Protein AF-W0J743-F1 (afdb_monomer_lite)

Radius of gyration: 15.0 Å; chains: 1; bounding box: 30×33×48 Å

Sequence (107 aa):
MSAEQLQLFASLDFPGRSTLMLGEIADRLGCSHRHLLNKIDDGSLVIIDLATSGRSRRTARVPIEAYRTFIVKHLSGPMDARMQFLKDLPRPVLAELFEEIKALLKA

pLDDT: mean 84.7, std 13.99, range [36.69, 94.69]

Structure (mmCIF, N/CA/C/O backbone):
data_AF-W0J743-F1
#
_entry.id   AF-W0J743-F1
#
loop_
_atom_site.group_PDB
_atom_site.id
_atom_site.type_symbol
_atom_site.label_atom_id
_atom_site.label_alt_id
_atom_site.label_comp_id
_atom_site.label_asym_id
_atom_site.label_entity_id
_atom_site.label_seq_id
_atom_site.pdbx_PDB_ins_code
_atom_site.Cartn_x
_atom_site.Cartn_y
_atom_site.Cartn_z
_atom_site.occupancy
_atom_site.B_iso_or_equiv
_atom_site.auth_seq_id
_atom_site.auth_comp_id
_atom_site.auth_asym_id
_atom_site.auth_atom_id
_atom_site.pdbx_PDB_model_num
ATOM 1 N N . MET A 1 1 ? 7.656 -22.660 5.307 1.00 39.41 1 MET A N 1
ATOM 2 C CA . MET A 1 1 ? 7.066 -21.835 6.380 1.00 39.41 1 MET A CA 1
ATOM 3 C C . MET A 1 1 ? 5.663 -21.491 5.934 1.00 39.41 1 MET A C 1
ATOM 5 O O . MET A 1 1 ? 5.511 -21.034 4.809 1.00 39.41 1 MET A O 1
ATOM 9 N N . SER A 1 2 ? 4.654 -21.852 6.723 1.00 36.69 2 SER A N 1
ATOM 10 C CA . SER A 1 2 ? 3.254 -21.548 6.427 1.00 36.69 2 SER A CA 1
ATOM 11 C C . SER A 1 2 ? 3.105 -20.038 6.291 1.00 36.69 2 SER A C 1
ATOM 13 O O . SER A 1 2 ? 3.445 -19.308 7.218 1.00 36.69 2 SER A O 1
ATOM 15 N N . ALA A 1 3 ? 2.660 -19.579 5.123 1.00 46.16 3 ALA A N 1
ATOM 16 C CA . ALA A 1 3 ? 2.248 -18.203 4.925 1.00 46.16 3 ALA A CA 1
ATOM 17 C C . ALA A 1 3 ? 1.001 -17.976 5.786 1.00 46.16 3 ALA A C 1
ATOM 19 O O . ALA A 1 3 ? -0.118 -18.192 5.326 1.00 46.16 3 ALA A O 1
ATOM 20 N N . GLU A 1 4 ? 1.188 -17.605 7.053 1.00 49.03 4 GLU A N 1
ATOM 21 C CA . GLU A 1 4 ? 0.192 -16.774 7.718 1.00 49.03 4 GLU A CA 1
ATOM 22 C C . GLU A 1 4 ? -0.002 -15.585 6.786 1.00 49.03 4 GLU A C 1
ATOM 24 O O . GLU A 1 4 ? 0.898 -14.765 6.597 1.00 49.03 4 GLU A O 1
ATOM 29 N N . GLN A 1 5 ? -1.130 -15.590 6.077 1.00 54.03 5 GLN A N 1
ATOM 30 C CA . GLN A 1 5 ? -1.521 -14.484 5.228 1.00 54.03 5 GLN A CA 1
ATOM 31 C C . GLN A 1 5 ? -1.493 -13.256 6.129 1.00 54.03 5 GLN A C 1
ATOM 33 O O . GLN A 1 5 ? -2.209 -13.228 7.129 1.00 54.03 5 GLN A O 1
ATOM 38 N N . LEU A 1 6 ? -0.637 -12.282 5.815 1.00 59.66 6 LEU A N 1
ATOM 39 C CA . LEU A 1 6 ? -0.629 -10.997 6.502 1.00 59.66 6 LEU A CA 1
ATOM 40 C C . LEU A 1 6 ? -2.023 -10.393 6.314 1.00 59.66 6 LEU A C 1
ATOM 42 O O . LEU A 1 6 ? -2.321 -9.832 5.259 1.00 59.66 6 LEU A O 1
ATOM 46 N N . GLN A 1 7 ? -2.899 -10.583 7.302 1.00 67.44 7 GLN A N 1
ATOM 47 C CA . GLN A 1 7 ? -4.227 -9.993 7.306 1.00 67.44 7 GLN A CA 1
ATOM 48 C C . GLN A 1 7 ? -4.045 -8.507 7.580 1.00 67.44 7 GLN A C 1
ATOM 50 O O . GLN A 1 7 ? -3.805 -8.078 8.707 1.00 67.44 7 GLN A O 1
ATOM 55 N N . LEU A 1 8 ? -4.080 -7.733 6.503 1.00 77.94 8 LEU A N 1
ATOM 56 C CA . LEU A 1 8 ? -4.158 -6.287 6.564 1.00 77.94 8 LEU A CA 1
ATOM 57 C C . LEU A 1 8 ? -5.616 -5.854 6.720 1.00 77.94 8 LEU A C 1
ATOM 59 O O . LEU A 1 8 ? -6.544 -6.597 6.401 1.00 77.94 8 LEU A O 1
ATOM 63 N N . PHE A 1 9 ? -5.791 -4.614 7.169 1.00 84.81 9 PHE A N 1
ATOM 64 C CA . PHE A 1 9 ? -7.055 -3.896 7.059 1.00 84.81 9 PHE A CA 1
ATOM 65 C C . PHE A 1 9 ? -7.569 -3.947 5.616 1.00 84.81 9 PHE A C 1
ATOM 67 O O . PHE A 1 9 ? -6.795 -3.737 4.677 1.00 84.81 9 PHE A O 1
ATOM 74 N N . ALA A 1 10 ? -8.859 -4.216 5.429 1.00 87.44 10 ALA A N 1
ATOM 75 C CA . ALA A 1 10 ? -9.467 -4.381 4.109 1.00 87.44 10 ALA A CA 1
ATOM 76 C C . ALA A 1 10 ? -9.350 -3.101 3.263 1.00 87.44 10 ALA A C 1
ATOM 78 O O . ALA A 1 10 ? -9.150 -3.175 2.051 1.00 87.44 10 ALA A O 1
ATOM 79 N N . SER A 1 11 ? -9.388 -1.937 3.912 1.00 89.75 11 SER A N 1
ATOM 80 C CA . SER A 1 11 ? -9.119 -0.616 3.332 1.00 89.75 11 SER A CA 1
ATOM 81 C C . SER A 1 11 ? -7.727 -0.480 2.719 1.00 89.75 11 SER A C 1
ATOM 83 O O . SER A 1 11 ? -7.559 0.301 1.783 1.00 89.75 11 SER A O 1
ATOM 85 N N . LEU A 1 12 ? -6.740 -1.242 3.199 1.00 91.75 12 LEU A N 1
ATOM 86 C CA . LEU A 1 12 ? -5.354 -1.238 2.721 1.00 91.75 12 LEU A CA 1
ATOM 87 C C . LEU A 1 12 ? -4.970 -2.511 1.960 1.00 91.75 12 LEU A C 1
ATOM 89 O O . LEU A 1 12 ? -3.827 -2.614 1.516 1.00 91.75 12 LEU A O 1
ATOM 93 N N . ASP A 1 13 ? -5.879 -3.467 1.794 1.00 92.62 13 ASP A N 1
ATOM 94 C CA . ASP A 1 13 ? -5.619 -4.739 1.122 1.00 92.62 13 ASP A CA 1
ATOM 95 C C . ASP A 1 13 ? -6.437 -4.886 -0.169 1.00 92.62 13 ASP A C 1
ATOM 97 O O . ASP A 1 13 ? -7.305 -4.078 -0.502 1.00 92.62 13 ASP A O 1
ATOM 101 N N . PHE A 1 14 ? -6.160 -5.956 -0.910 1.00 92.06 14 PHE A N 1
ATOM 102 C CA . PHE A 1 14 ? -6.957 -6.370 -2.058 1.00 92.06 14 PHE A CA 1
ATOM 103 C C . PHE A 1 14 ? -7.395 -7.836 -1.899 1.00 92.06 14 PHE A C 1
ATOM 105 O O . PHE A 1 14 ? -6.780 -8.736 -2.486 1.00 92.06 14 PHE A O 1
ATOM 112 N N . PRO A 1 15 ? -8.454 -8.105 -1.111 1.00 88.25 15 PRO A N 1
ATOM 113 C CA . PRO A 1 15 ? -8.899 -9.463 -0.820 1.00 88.25 15 PRO A CA 1
ATOM 114 C C . PRO A 1 15 ? -9.198 -10.270 -2.089 1.00 88.25 15 PRO A C 1
ATOM 116 O O . PRO A 1 15 ? -9.805 -9.777 -3.039 1.00 88.25 15 PRO A O 1
ATOM 119 N N . GLY A 1 16 ? -8.756 -11.528 -2.114 1.00 88.00 16 GLY A N 1
ATOM 120 C CA . GLY A 1 16 ? -8.977 -12.441 -3.242 1.00 88.00 16 GLY A CA 1
ATOM 121 C C . GLY A 1 16 ? -8.108 -12.180 -4.479 1.00 88.00 16 GLY A C 1
ATOM 122 O O . GLY A 1 16 ? -8.243 -12.890 -5.476 1.00 88.00 16 GLY A O 1
ATOM 123 N N . ARG A 1 17 ? -7.200 -11.197 -4.447 1.00 90.56 17 ARG A N 1
ATOM 124 C CA . ARG A 1 17 ? -6.257 -10.934 -5.544 1.00 90.56 17 ARG A CA 1
ATOM 125 C C . ARG A 1 17 ? -4.956 -11.703 -5.342 1.00 90.56 17 ARG A C 1
ATOM 127 O O . ARG A 1 17 ? -4.455 -11.804 -4.232 1.00 90.56 17 ARG A O 1
ATOM 134 N N . SER A 1 18 ? -4.382 -12.204 -6.436 1.00 90.88 18 SER A N 1
ATOM 135 C CA . SER A 1 18 ? -3.043 -12.817 -6.453 1.00 90.88 18 SER A CA 1
ATOM 136 C C . SER A 1 18 ? -1.962 -11.856 -6.953 1.00 90.88 18 SER A C 1
ATOM 138 O O . SER A 1 18 ? -0.814 -11.909 -6.513 1.00 90.88 18 SER A O 1
ATOM 140 N N . THR A 1 19 ? -2.327 -10.952 -7.865 1.00 92.38 19 THR A N 1
ATOM 141 C CA . THR A 1 19 ? -1.448 -9.919 -8.419 1.00 92.38 19 THR A CA 1
ATOM 142 C C . THR A 1 19 ? -2.210 -8.615 -8.627 1.00 92.38 19 THR A C 1
ATOM 144 O O . THR A 1 19 ? -3.433 -8.617 -8.795 1.00 92.38 19 THR A O 1
ATOM 147 N N . LEU A 1 20 ? -1.468 -7.511 -8.647 1.00 93.25 20 LEU A N 1
ATOM 148 C CA . LEU A 1 20 ? -1.971 -6.151 -8.793 1.00 93.25 20 LEU A CA 1
ATOM 149 C C . LEU A 1 20 ? -1.250 -5.426 -9.931 1.00 93.25 20 LEU A C 1
ATOM 151 O O . LEU A 1 20 ? -0.073 -5.675 -10.212 1.00 93.25 20 LEU A O 1
ATOM 155 N N . MET A 1 21 ? -1.961 -4.520 -10.589 1.00 92.56 21 MET A N 1
ATOM 156 C CA . MET A 1 21 ? -1.378 -3.513 -11.468 1.00 92.56 21 MET A CA 1
ATOM 157 C C . MET A 1 21 ? -0.940 -2.293 -10.653 1.00 92.56 21 MET A C 1
ATOM 159 O O . MET A 1 21 ? -1.530 -1.973 -9.624 1.00 92.56 21 MET A O 1
ATOM 163 N N . LEU A 1 22 ? 0.055 -1.555 -11.151 1.00 91.25 22 LEU A N 1
ATOM 164 C CA . LEU A 1 22 ? 0.507 -0.325 -10.489 1.00 91.25 22 LEU A CA 1
ATOM 165 C C . LEU A 1 22 ? -0.591 0.738 -10.394 1.00 91.25 22 LEU A C 1
ATOM 167 O O . LEU A 1 22 ? -0.619 1.461 -9.409 1.00 91.25 22 LEU A O 1
ATOM 171 N N . GLY A 1 23 ? -1.505 0.798 -11.368 1.00 91.69 23 GLY A N 1
ATOM 172 C CA . GLY A 1 23 ? -2.654 1.707 -11.312 1.00 91.69 23 GLY A CA 1
ATOM 173 C C . GLY A 1 23 ? -3.586 1.408 -10.142 1.00 91.69 23 GLY A C 1
ATOM 174 O O . GLY A 1 23 ? -3.908 2.308 -9.382 1.00 91.69 23 GLY A O 1
ATOM 175 N N . GLU A 1 24 ? -3.906 0.130 -9.913 1.00 93.38 24 GLU A N 1
ATOM 176 C CA . GLU A 1 24 ? -4.751 -0.285 -8.782 1.00 93.38 24 GLU A CA 1
ATOM 177 C C . GLU A 1 24 ? -4.129 0.132 -7.439 1.00 93.38 24 GLU A C 1
ATOM 179 O O . GLU A 1 24 ? -4.824 0.602 -6.540 1.00 93.38 24 GLU A O 1
ATOM 184 N N . ILE A 1 25 ? -2.806 -0.009 -7.315 1.00 94.06 25 ILE A N 1
ATOM 185 C CA . ILE A 1 25 ? -2.062 0.385 -6.113 1.00 94.06 25 ILE A CA 1
ATOM 186 C C . ILE A 1 25 ? -2.019 1.909 -5.971 1.00 94.06 25 ILE A C 1
ATOM 188 O O . ILE A 1 25 ? -2.219 2.423 -4.874 1.00 94.06 25 ILE A O 1
ATOM 192 N N . ALA A 1 26 ? -1.757 2.633 -7.058 1.00 93.38 26 ALA A N 1
ATOM 193 C CA . ALA A 1 26 ? -1.685 4.090 -7.066 1.00 93.38 26 ALA A CA 1
ATOM 194 C C . ALA A 1 26 ? -3.013 4.721 -6.645 1.00 93.38 26 ALA A C 1
ATOM 196 O O . ALA A 1 26 ? -3.022 5.583 -5.768 1.00 93.38 26 ALA A O 1
ATOM 197 N N . ASP A 1 27 ? -4.123 4.228 -7.194 1.00 92.75 27 ASP A N 1
ATOM 198 C CA . ASP A 1 27 ? -5.465 4.692 -6.849 1.00 92.75 27 ASP A CA 1
ATOM 199 C C . ASP A 1 27 ? -5.779 4.425 -5.371 1.00 92.75 27 ASP A C 1
ATOM 201 O O . ASP A 1 27 ? -6.285 5.299 -4.665 1.00 92.75 27 ASP A O 1
ATOM 205 N N . ARG A 1 28 ? -5.413 3.237 -4.870 1.00 93.94 28 ARG A N 1
ATOM 206 C CA . ARG A 1 28 ? -5.619 2.848 -3.468 1.00 93.94 28 ARG A CA 1
ATOM 207 C C . ARG A 1 28 ? -4.785 3.678 -2.493 1.00 93.94 28 ARG A C 1
ATOM 209 O O . ARG A 1 28 ? -5.280 4.054 -1.436 1.00 93.94 28 ARG A O 1
ATOM 216 N N . LEU A 1 29 ? -3.524 3.944 -2.825 1.00 93.38 29 LEU A N 1
ATOM 217 C CA . LEU A 1 29 ? -2.591 4.666 -1.954 1.00 93.38 29 LEU A CA 1
ATOM 218 C C . LEU A 1 29 ? -2.587 6.178 -2.190 1.00 93.38 29 LEU A C 1
ATOM 220 O O . LEU A 1 29 ? -1.890 6.888 -1.474 1.00 93.38 29 LEU A O 1
ATOM 224 N N . GLY A 1 30 ? -3.339 6.680 -3.174 1.00 92.44 30 GLY A N 1
ATOM 225 C CA . GLY A 1 30 ? -3.376 8.105 -3.511 1.00 92.44 30 GLY A CA 1
ATOM 226 C C . GLY A 1 30 ? -2.053 8.646 -4.048 1.00 92.44 30 GLY A C 1
ATOM 227 O O . GLY A 1 30 ? -1.779 9.837 -3.917 1.00 92.44 30 GLY A O 1
ATOM 228 N N . CYS A 1 31 ? -1.208 7.790 -4.627 1.00 92.31 31 CYS A N 1
ATOM 229 C CA . CYS A 1 31 ? 0.131 8.163 -5.072 1.00 92.31 31 CYS A CA 1
ATOM 230 C C . CYS A 1 31 ? 0.270 8.087 -6.596 1.00 92.31 31 CYS A C 1
ATOM 232 O O . CYS A 1 31 ? -0.521 7.464 -7.296 1.00 92.31 31 CYS A O 1
ATOM 234 N N . SER A 1 32 ? 1.291 8.745 -7.148 1.00 92.25 32 SER A N 1
ATOM 235 C CA . SER A 1 32 ? 1.530 8.694 -8.594 1.00 92.25 32 SER A CA 1
ATOM 236 C C . SER A 1 32 ? 2.159 7.366 -9.021 1.00 92.25 32 SER A C 1
ATOM 238 O O . SER A 1 32 ? 2.955 6.770 -8.294 1.00 92.25 32 SER A O 1
ATOM 240 N N . HIS A 1 33 ? 1.928 6.956 -10.272 1.00 91.31 33 HIS A N 1
ATOM 241 C CA . HIS A 1 33 ? 2.651 5.820 -10.862 1.00 91.31 33 HIS A CA 1
ATOM 242 C C . HIS A 1 33 ? 4.173 6.000 -10.772 1.00 91.31 33 HIS A C 1
ATOM 244 O O . HIS A 1 33 ? 4.900 5.037 -10.549 1.00 91.31 33 HIS A O 1
ATOM 250 N N . ARG A 1 34 ? 4.666 7.240 -10.915 1.00 90.31 34 ARG A N 1
ATOM 251 C CA . ARG A 1 34 ? 6.095 7.555 -10.796 1.00 90.31 34 ARG A CA 1
ATOM 252 C C . ARG A 1 34 ? 6.630 7.253 -9.398 1.00 90.31 34 ARG A C 1
ATOM 254 O O . ARG A 1 34 ? 7.739 6.744 -9.296 1.00 90.31 34 ARG A O 1
ATOM 261 N N . HIS A 1 35 ? 5.851 7.521 -8.350 1.00 90.75 35 HIS A N 1
ATOM 262 C CA . HIS A 1 35 ? 6.222 7.158 -6.985 1.00 90.75 35 HIS A CA 1
ATOM 263 C C . HIS A 1 35 ? 6.424 5.645 -6.858 1.00 90.75 35 HIS A C 1
ATOM 265 O O . HIS A 1 35 ? 7.473 5.211 -6.393 1.00 90.75 35 HIS A O 1
ATOM 271 N N . LEU A 1 36 ? 5.474 4.844 -7.348 1.00 91.25 36 LEU A N 1
ATOM 272 C CA . LEU A 1 36 ? 5.583 3.382 -7.317 1.00 91.25 36 LEU A CA 1
ATOM 273 C C . LEU A 1 36 ? 6.745 2.855 -8.165 1.00 91.25 36 LEU A C 1
ATOM 275 O O . LEU A 1 36 ? 7.420 1.921 -7.752 1.00 91.25 36 LEU A O 1
ATOM 279 N N . LEU A 1 37 ? 7.021 3.467 -9.319 1.00 90.69 37 LEU A N 1
ATOM 280 C CA . LEU A 1 37 ? 8.192 3.119 -10.129 1.00 90.69 37 LEU A CA 1
ATOM 281 C C . LEU A 1 37 ? 9.498 3.389 -9.381 1.00 90.69 37 LEU A C 1
ATOM 283 O O . LEU A 1 37 ? 10.367 2.528 -9.380 1.00 90.69 37 LEU A O 1
ATOM 287 N N . ASN A 1 38 ? 9.611 4.516 -8.674 1.00 91.69 38 ASN A N 1
ATOM 288 C CA . ASN A 1 38 ? 10.789 4.787 -7.850 1.00 91.69 38 ASN A CA 1
ATOM 289 C C . ASN A 1 38 ? 10.954 3.734 -6.737 1.00 91.69 38 ASN A C 1
ATOM 291 O O . ASN A 1 38 ? 12.076 3.338 -6.447 1.00 91.69 38 ASN A O 1
ATOM 295 N N . LYS A 1 39 ? 9.844 3.246 -6.159 1.00 90.62 39 LYS A N 1
ATOM 296 C CA . LYS A 1 39 ? 9.844 2.151 -5.170 1.00 90.62 39 LYS A CA 1
ATOM 297 C C . LYS A 1 39 ? 10.245 0.798 -5.761 1.00 90.62 39 LYS A C 1
ATOM 299 O O . LYS A 1 39 ? 10.736 -0.078 -5.061 1.00 90.62 39 LYS A O 1
ATOM 304 N N . ILE A 1 40 ? 10.017 0.598 -7.052 1.00 89.75 40 ILE A N 1
ATOM 305 C CA . ILE A 1 40 ? 10.505 -0.588 -7.759 1.00 89.75 40 ILE A CA 1
ATOM 306 C C . ILE A 1 40 ? 12.002 -0.448 -8.021 1.00 89.75 40 ILE A C 1
ATOM 308 O O . ILE A 1 40 ? 12.760 -1.376 -7.748 1.00 89.75 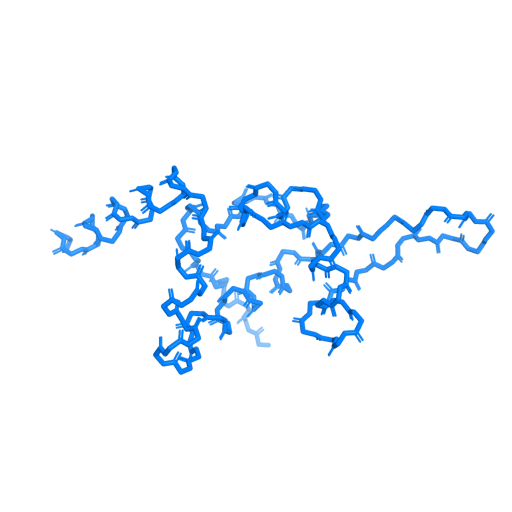40 ILE A O 1
ATOM 312 N N . ASP A 1 41 ? 12.423 0.718 -8.510 1.00 88.50 41 ASP A N 1
ATOM 313 C CA . ASP A 1 41 ? 13.819 1.009 -8.834 1.00 88.50 41 ASP A CA 1
ATOM 314 C C . ASP A 1 41 ? 14.720 0.947 -7.581 1.00 88.50 41 ASP A C 1
ATOM 316 O O . ASP A 1 41 ? 15.850 0.469 -7.665 1.00 88.50 41 ASP A O 1
ATOM 320 N N . ASP A 1 42 ? 14.219 1.370 -6.412 1.00 89.38 4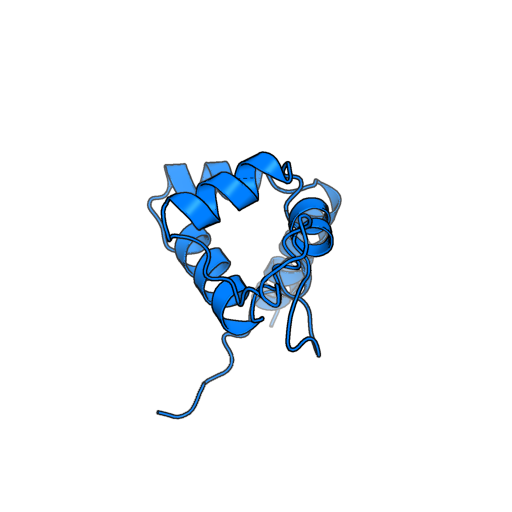2 ASP A N 1
ATOM 321 C CA . ASP A 1 42 ? 14.927 1.275 -5.123 1.00 89.38 42 ASP A CA 1
ATOM 322 C C . ASP A 1 42 ? 14.806 -0.106 -4.436 1.00 89.38 42 ASP A C 1
ATOM 324 O O . ASP A 1 42 ? 15.402 -0.334 -3.381 1.00 89.38 42 ASP A O 1
ATOM 328 N N . GLY A 1 43 ? 14.056 -1.039 -5.032 1.00 87.19 43 GLY A N 1
ATOM 329 C CA . GLY A 1 43 ? 13.864 -2.405 -4.538 1.00 87.19 43 GLY A CA 1
ATO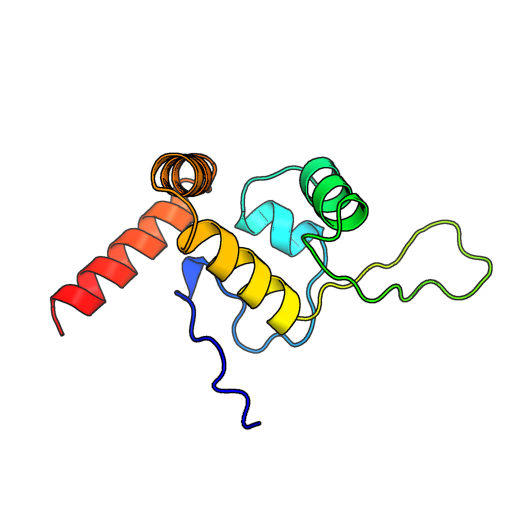M 330 C C . GLY A 1 43 ? 12.903 -2.545 -3.352 1.00 87.19 43 GLY A C 1
ATOM 331 O O . GLY A 1 43 ? 12.731 -3.652 -2.833 1.00 87.19 43 GLY A O 1
ATOM 332 N N . SER A 1 44 ? 12.254 -1.467 -2.907 1.00 88.31 44 SER A N 1
ATOM 333 C CA . SER A 1 44 ? 11.277 -1.523 -1.812 1.00 88.31 44 SER A CA 1
ATOM 334 C C . SER A 1 44 ? 9.945 -2.166 -2.215 1.00 88.31 44 SER A C 1
ATOM 336 O O . SER A 1 44 ? 9.256 -2.711 -1.346 1.00 88.31 44 SER A O 1
ATOM 338 N N . LEU A 1 45 ? 9.604 -2.162 -3.508 1.00 90.69 45 LEU A N 1
ATOM 339 C CA . LEU A 1 45 ? 8.425 -2.809 -4.079 1.00 90.69 45 LEU A CA 1
ATOM 340 C C . LEU A 1 45 ? 8.826 -3.825 -5.156 1.00 90.69 45 LEU A C 1
ATOM 342 O O . LEU A 1 45 ? 9.305 -3.473 -6.231 1.00 90.69 45 LEU A O 1
ATOM 346 N N . VAL A 1 46 ? 8.582 -5.107 -4.880 1.00 89.44 46 VAL A N 1
ATOM 347 C CA . VAL A 1 46 ? 8.928 -6.201 -5.798 1.00 89.44 46 VAL A CA 1
ATOM 348 C C . VAL A 1 46 ? 7.843 -6.382 -6.860 1.00 89.44 46 VAL A C 1
ATOM 350 O O . VAL A 1 46 ? 6.652 -6.436 -6.546 1.00 89.44 46 VAL A O 1
ATOM 353 N N . ILE A 1 47 ? 8.265 -6.540 -8.116 1.00 89.75 47 ILE A N 1
ATOM 354 C CA . ILE A 1 47 ? 7.396 -6.840 -9.258 1.00 89.75 47 ILE A CA 1
ATOM 355 C C . ILE A 1 47 ? 7.788 -8.146 -9.945 1.00 89.75 47 ILE A C 1
ATOM 357 O O . ILE A 1 47 ? 8.932 -8.588 -9.892 1.00 89.75 47 ILE A O 1
ATOM 361 N N . ILE A 1 48 ? 6.823 -8.718 -10.655 1.00 84.88 48 ILE A N 1
ATOM 362 C CA . ILE A 1 48 ? 7.027 -9.684 -11.726 1.00 84.88 48 ILE A CA 1
ATOM 363 C C . ILE A 1 48 ? 6.917 -8.905 -13.037 1.00 84.88 48 ILE A C 1
ATOM 365 O O . ILE A 1 48 ? 5.864 -8.329 -13.336 1.00 84.88 48 ILE A O 1
ATOM 369 N N . ASP A 1 49 ? 7.996 -8.875 -13.816 1.00 74.81 49 ASP A N 1
ATOM 370 C CA . ASP A 1 49 ? 7.946 -8.337 -15.172 1.00 74.81 49 ASP A CA 1
ATOM 371 C C . ASP A 1 49 ? 7.415 -9.415 -16.124 1.00 74.81 49 ASP A C 1
ATOM 373 O O . ASP A 1 49 ? 8.015 -10.478 -16.276 1.00 74.81 49 ASP A O 1
ATOM 377 N N . LEU A 1 50 ? 6.261 -9.154 -16.740 1.00 68.19 50 LEU A N 1
ATOM 378 C CA . LEU A 1 50 ? 5.672 -10.038 -17.750 1.00 68.19 50 LEU A CA 1
ATOM 379 C C . LEU A 1 50 ? 6.099 -9.655 -19.173 1.00 68.19 50 LEU A C 1
ATOM 381 O O . LEU A 1 50 ? 5.587 -10.224 -20.141 1.00 68.19 50 LEU A O 1
ATOM 385 N N . ALA A 1 51 ? 6.990 -8.671 -19.336 1.00 61.88 51 ALA A N 1
ATOM 386 C CA . ALA A 1 51 ? 7.504 -8.310 -20.645 1.00 61.88 51 ALA A CA 1
ATOM 387 C C . ALA A 1 51 ? 8.320 -9.468 -21.238 1.00 61.88 51 ALA A C 1
ATOM 389 O O . ALA A 1 51 ? 9.422 -9.787 -20.802 1.00 61.88 51 ALA A O 1
ATOM 390 N N . THR A 1 52 ? 7.779 -10.083 -22.286 1.00 54.31 52 THR A N 1
ATOM 391 C CA . THR A 1 52 ? 8.549 -10.928 -23.199 1.00 54.31 52 THR A CA 1
ATOM 392 C C . THR A 1 52 ? 9.467 -10.030 -24.032 1.00 54.31 52 THR A C 1
ATOM 394 O O . THR A 1 52 ? 9.063 -8.936 -24.443 1.00 54.31 52 THR A O 1
ATOM 397 N N . SER A 1 53 ? 10.697 -10.478 -24.283 1.00 51.16 53 SER A N 1
ATOM 398 C CA . SER A 1 53 ? 11.705 -9.784 -25.092 1.00 51.16 53 SER A CA 1
ATOM 399 C C . SER A 1 53 ? 11.091 -9.233 -26.390 1.00 51.16 53 SER A C 1
ATOM 401 O O . SER A 1 53 ? 10.603 -9.995 -27.220 1.00 51.16 53 SER A O 1
ATOM 403 N N . GLY A 1 54 ? 11.090 -7.902 -26.558 1.00 54.34 54 GLY A N 1
ATOM 404 C CA . GLY A 1 54 ? 10.650 -7.230 -27.792 1.00 54.34 54 GLY A CA 1
ATOM 405 C C . GLY A 1 54 ? 9.418 -6.316 -27.697 1.00 54.34 54 GLY A C 1
ATOM 406 O O . GLY A 1 54 ? 9.068 -5.693 -28.697 1.00 54.34 54 GLY A O 1
ATOM 407 N N . ARG A 1 55 ? 8.763 -6.167 -26.533 1.00 54.25 55 ARG A N 1
ATOM 408 C CA . ARG A 1 55 ? 7.693 -5.160 -26.336 1.00 54.25 55 ARG A CA 1
ATOM 409 C C . ARG A 1 55 ? 8.170 -3.979 -25.489 1.00 54.25 55 ARG A C 1
ATOM 411 O O . ARG A 1 55 ? 8.740 -4.160 -24.422 1.00 54.25 55 ARG A O 1
ATOM 418 N N . SER A 1 56 ? 7.882 -2.760 -25.949 1.00 52.12 56 SER A N 1
ATOM 419 C CA . SER A 1 56 ? 8.313 -1.505 -25.310 1.00 52.12 56 SER A CA 1
ATOM 420 C C . SER A 1 56 ? 7.531 -1.132 -24.044 1.00 52.12 56 SER A C 1
ATOM 422 O O . SER A 1 56 ? 8.008 -0.330 -23.245 1.00 52.12 56 SER A O 1
ATOM 424 N N . ARG A 1 57 ? 6.336 -1.702 -23.829 1.00 56.56 57 ARG A N 1
ATOM 425 C CA . ARG A 1 57 ? 5.533 -1.457 -22.621 1.00 56.56 57 ARG A CA 1
ATOM 426 C C . ARG A 1 57 ? 5.745 -2.572 -21.602 1.00 56.56 57 ARG A C 1
ATOM 428 O O . ARG A 1 57 ? 5.204 -3.667 -21.759 1.00 56.56 57 ARG A O 1
ATOM 435 N N . ARG A 1 58 ? 6.502 -2.264 -20.543 1.00 60.41 58 ARG A N 1
ATOM 436 C CA . ARG A 1 58 ? 6.620 -3.100 -19.338 1.00 60.41 58 ARG A CA 1
ATOM 437 C C . ARG A 1 58 ? 5.225 -3.412 -18.802 1.00 60.41 58 ARG A C 1
ATOM 439 O O . ARG A 1 58 ? 4.479 -2.502 -18.449 1.00 60.41 58 ARG A O 1
ATOM 446 N N . THR A 1 59 ? 4.875 -4.693 -18.748 1.00 67.88 59 THR A N 1
ATOM 447 C CA . THR A 1 59 ? 3.625 -5.150 -18.127 1.00 67.88 59 THR A CA 1
ATOM 448 C C . THR A 1 59 ? 3.973 -5.677 -16.740 1.00 67.88 59 THR A C 1
ATOM 450 O O . THR A 1 59 ? 3.999 -6.881 -16.507 1.00 67.88 59 THR A O 1
ATOM 453 N N . ALA A 1 60 ? 4.325 -4.764 -15.834 1.00 76.75 60 ALA A N 1
ATOM 454 C CA . ALA A 1 60 ? 4.718 -5.114 -14.474 1.00 76.75 60 ALA A CA 1
ATOM 455 C C . 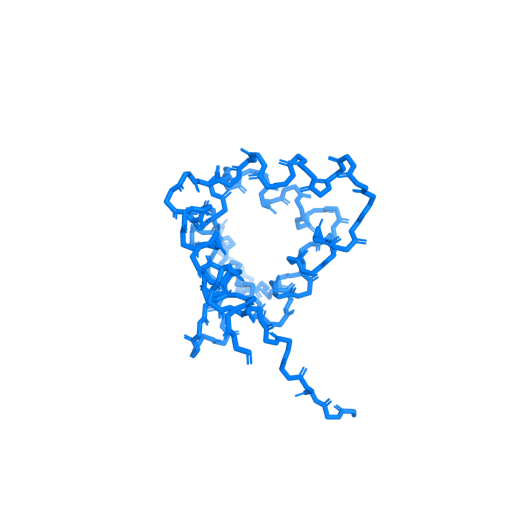ALA A 1 60 ? 3.485 -5.463 -13.628 1.00 76.75 60 ALA A C 1
ATOM 457 O O . ALA A 1 60 ? 2.495 -4.723 -13.614 1.00 76.75 60 ALA A O 1
ATOM 458 N N . ARG A 1 61 ? 3.553 -6.586 -12.911 1.00 90.31 61 ARG A N 1
ATOM 459 C CA . ARG A 1 61 ? 2.561 -6.991 -11.909 1.00 90.31 61 ARG A CA 1
ATOM 460 C C . ARG A 1 61 ? 3.219 -7.061 -10.543 1.00 90.31 61 ARG A C 1
ATOM 462 O O . ARG A 1 61 ? 4.321 -7.576 -10.420 1.00 90.31 61 ARG A O 1
ATOM 469 N N . VAL A 1 62 ? 2.532 -6.590 -9.514 1.00 92.31 62 VAL A N 1
ATOM 470 C CA . VAL A 1 62 ? 2.976 -6.721 -8.124 1.00 92.31 62 VAL A CA 1
ATOM 471 C C . VAL A 1 62 ? 2.281 -7.944 -7.522 1.00 92.31 62 VAL A C 1
ATOM 473 O O . VAL A 1 62 ? 1.048 -7.974 -7.504 1.00 92.31 62 VAL A O 1
ATOM 476 N N . PRO A 1 63 ? 3.007 -8.973 -7.053 1.00 93.38 63 PRO A N 1
ATOM 477 C CA . PRO A 1 63 ? 2.408 -10.053 -6.270 1.00 93.38 63 PRO A CA 1
ATOM 478 C C . PRO A 1 63 ? 1.719 -9.500 -5.023 1.00 93.38 63 PRO A C 1
ATOM 480 O O . PRO A 1 63 ? 2.276 -8.626 -4.358 1.00 93.38 63 PRO A O 1
ATOM 483 N N . ILE A 1 64 ? 0.547 -10.030 -4.665 1.00 92.38 64 ILE A N 1
ATOM 484 C CA . ILE A 1 64 ? -0.205 -9.524 -3.504 1.00 92.38 64 ILE A CA 1
ATOM 485 C C . ILE A 1 64 ? 0.627 -9.565 -2.213 1.00 92.38 64 ILE A C 1
ATOM 487 O O . ILE A 1 64 ? 0.629 -8.610 -1.446 1.00 92.38 64 ILE A O 1
ATOM 491 N N . GLU A 1 65 ? 1.431 -10.610 -2.017 1.00 91.12 65 GLU A N 1
ATOM 492 C CA . GLU A 1 65 ? 2.287 -10.748 -0.834 1.00 91.12 65 GLU A CA 1
ATOM 493 C C . GLU A 1 65 ? 3.421 -9.712 -0.796 1.00 91.12 65 GLU A C 1
ATOM 495 O O . GLU A 1 65 ? 3.785 -9.215 0.273 1.00 91.12 65 GLU A O 1
ATOM 500 N N . ALA A 1 66 ? 3.946 -9.322 -1.963 1.00 91.69 66 ALA A N 1
ATOM 501 C CA . ALA A 1 66 ? 4.936 -8.252 -2.062 1.00 91.69 66 ALA A CA 1
ATOM 502 C C . ALA A 1 66 ? 4.316 -6.896 -1.700 1.00 91.69 66 ALA A C 1
ATOM 504 O O . ALA A 1 66 ? 4.919 -6.122 -0.956 1.00 91.69 66 ALA A O 1
ATOM 505 N N . TYR A 1 67 ? 3.089 -6.641 -2.166 1.00 93.88 67 TYR A N 1
ATOM 506 C CA . TYR A 1 67 ? 2.319 -5.460 -1.783 1.00 93.88 67 TYR A CA 1
ATOM 507 C C . TYR A 1 67 ? 2.038 -5.430 -0.274 1.00 93.88 67 TYR A C 1
ATOM 509 O O . TYR A 1 67 ? 2.335 -4.438 0.387 1.00 93.88 67 TYR A O 1
ATOM 517 N N . ARG A 1 68 ? 1.547 -6.529 0.307 1.00 93.19 68 ARG A N 1
ATOM 518 C CA . ARG A 1 68 ? 1.264 -6.606 1.749 1.00 93.19 68 ARG A CA 1
ATOM 519 C C . A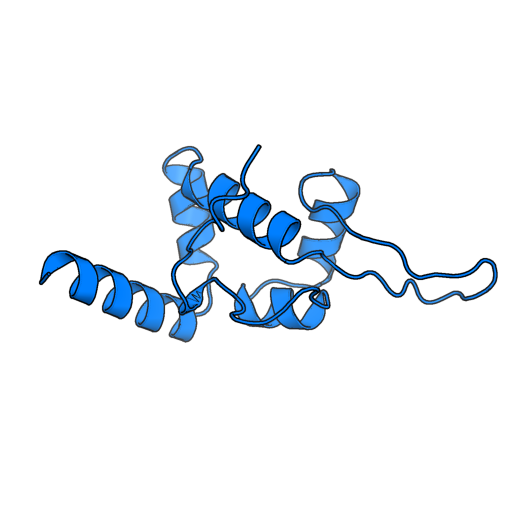RG A 1 68 ? 2.515 -6.363 2.584 1.00 93.19 68 ARG A C 1
ATOM 521 O O . ARG A 1 68 ? 2.495 -5.552 3.505 1.00 93.19 68 ARG A O 1
ATOM 528 N N . THR A 1 69 ? 3.627 -6.989 2.204 1.00 91.19 69 THR A N 1
ATOM 529 C CA . THR A 1 69 ? 4.935 -6.759 2.834 1.00 91.19 69 THR A CA 1
ATOM 530 C C . THR A 1 69 ? 5.346 -5.288 2.750 1.00 91.19 69 THR A C 1
ATOM 532 O O . THR A 1 69 ? 5.832 -4.723 3.730 1.00 91.19 69 THR A O 1
ATOM 535 N N . PHE A 1 70 ? 5.145 -4.654 1.593 1.00 91.81 70 PHE A N 1
ATOM 536 C CA . PHE A 1 70 ? 5.411 -3.232 1.398 1.00 91.81 70 PHE A CA 1
ATOM 537 C C . PHE A 1 70 ? 4.578 -2.361 2.353 1.00 91.81 70 PHE A C 1
ATOM 539 O O . PHE A 1 70 ? 5.148 -1.501 3.026 1.00 91.81 70 PHE A O 1
ATOM 546 N N . ILE A 1 71 ? 3.272 -2.612 2.483 1.00 93.12 71 ILE A N 1
ATOM 547 C CA . ILE A 1 71 ? 2.394 -1.859 3.394 1.00 93.12 71 ILE A CA 1
ATOM 548 C C . ILE A 1 71 ? 2.794 -2.062 4.855 1.00 93.12 71 ILE A C 1
ATOM 550 O O . ILE A 1 71 ? 2.959 -1.081 5.583 1.00 93.12 71 ILE A O 1
ATOM 554 N N . VAL A 1 72 ? 3.026 -3.309 5.277 1.00 90.75 72 VAL A N 1
ATOM 555 C CA . VAL A 1 72 ? 3.459 -3.618 6.649 1.00 90.75 72 VAL A CA 1
ATOM 556 C C . VAL A 1 72 ? 4.734 -2.857 6.993 1.00 90.75 72 VAL A C 1
ATOM 558 O O . VAL A 1 72 ? 4.778 -2.222 8.041 1.00 90.75 72 VAL A O 1
ATOM 561 N N . LYS A 1 73 ? 5.728 -2.823 6.096 1.00 88.94 73 LYS A N 1
ATOM 562 C CA . LYS A 1 73 ? 6.971 -2.064 6.316 1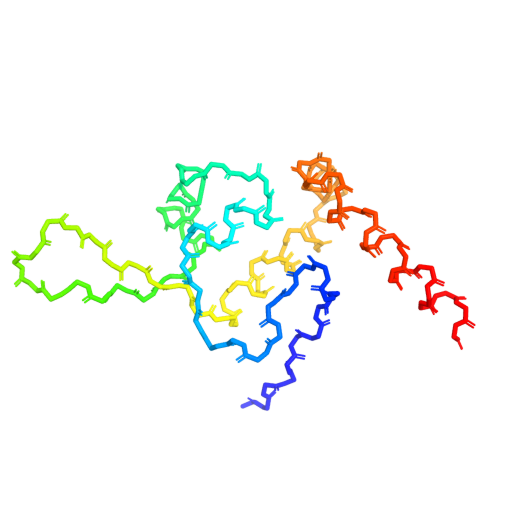.00 88.94 73 LYS A CA 1
ATOM 563 C C . LYS A 1 73 ? 6.733 -0.567 6.540 1.00 88.94 73 LYS A C 1
ATOM 565 O O . LYS A 1 73 ? 7.418 0.032 7.366 1.00 88.94 73 LYS A O 1
ATOM 570 N N . HIS A 1 74 ? 5.780 0.040 5.829 1.00 88.88 74 HIS A N 1
ATOM 571 C CA . HIS A 1 74 ? 5.446 1.460 6.007 1.00 88.88 74 HIS A CA 1
ATOM 572 C C . HIS A 1 74 ? 4.702 1.711 7.326 1.00 88.88 74 HIS A C 1
ATOM 574 O O . HIS A 1 74 ? 4.936 2.722 7.986 1.00 88.88 74 HIS A O 1
ATOM 580 N N . LEU A 1 75 ? 3.859 0.768 7.752 1.00 89.19 75 LEU A N 1
ATOM 581 C CA . LEU A 1 75 ? 3.132 0.842 9.022 1.00 89.19 75 LEU A CA 1
ATOM 582 C C . LEU A 1 75 ? 3.985 0.468 10.245 1.00 89.19 75 LEU A C 1
ATOM 584 O O . LEU A 1 75 ? 3.685 0.914 11.352 1.00 89.19 75 LEU A O 1
ATOM 588 N N . SER A 1 76 ? 5.043 -0.324 10.070 1.00 87.62 76 SER A N 1
ATOM 589 C CA . SER A 1 76 ? 5.964 -0.740 11.137 1.00 87.62 76 SER A CA 1
ATOM 590 C C . SER A 1 76 ? 7.212 0.142 11.246 1.00 87.62 76 SER A C 1
ATOM 592 O O . SER A 1 76 ? 8.090 -0.140 12.059 1.00 87.62 76 SER A O 1
ATOM 594 N N . GLY A 1 77 ? 7.335 1.165 10.397 1.00 85.75 77 GLY A N 1
ATOM 595 C CA . GLY A 1 77 ? 8.471 2.082 10.389 1.00 85.75 77 GLY A CA 1
ATOM 596 C C . GLY A 1 77 ? 8.488 3.064 11.572 1.00 85.75 77 GLY A C 1
ATOM 597 O O . GLY A 1 77 ? 7.594 3.046 12.425 1.00 85.75 77 GLY A O 1
ATOM 598 N N . PRO A 1 78 ? 9.493 3.961 11.621 1.00 92.06 78 PRO A N 1
ATOM 599 C CA . PRO A 1 78 ? 9.546 5.047 12.598 1.00 92.06 78 PRO A CA 1
ATOM 600 C C . PRO A 1 78 ? 8.259 5.879 12.606 1.00 92.06 78 PRO A C 1
ATOM 602 O O . PRO A 1 78 ? 7.613 6.039 11.568 1.00 92.06 78 PRO A O 1
ATOM 605 N N . MET A 1 79 ? 7.915 6.450 13.766 1.00 90.19 79 MET A N 1
ATOM 606 C CA . MET A 1 79 ? 6.661 7.189 13.972 1.00 90.19 79 MET A CA 1
ATOM 607 C C . MET A 1 79 ? 6.415 8.244 12.886 1.00 90.19 79 MET A C 1
ATOM 609 O O . MET A 1 79 ? 5.332 8.272 12.310 1.00 90.19 79 MET A O 1
ATOM 613 N N . ASP A 1 80 ? 7.421 9.051 12.549 1.00 91.00 80 ASP A N 1
ATOM 614 C CA . ASP A 1 80 ? 7.279 10.120 11.555 1.00 91.00 80 ASP A CA 1
ATOM 615 C C . ASP A 1 80 ? 6.989 9.581 10.150 1.00 91.00 80 ASP A C 1
ATOM 617 O O . ASP A 1 80 ? 6.106 10.089 9.459 1.00 91.00 80 ASP A O 1
ATOM 621 N N . ALA A 1 81 ? 7.670 8.503 9.747 1.00 88.12 81 ALA A N 1
ATOM 622 C CA . ALA A 1 81 ? 7.463 7.863 8.449 1.00 88.12 81 ALA A CA 1
ATOM 623 C C . ALA A 1 81 ? 6.069 7.227 8.351 1.00 88.12 81 ALA A C 1
ATOM 625 O O . ALA A 1 81 ? 5.379 7.389 7.344 1.00 88.12 81 ALA A O 1
ATOM 626 N N . ARG A 1 82 ? 5.623 6.564 9.423 1.00 91.69 82 ARG A N 1
ATOM 627 C CA . ARG A 1 82 ? 4.272 6.003 9.521 1.00 91.69 82 ARG A CA 1
ATOM 628 C C . ARG A 1 82 ? 3.205 7.091 9.447 1.00 91.69 82 ARG A C 1
ATOM 630 O O . ARG A 1 82 ? 2.225 6.948 8.722 1.00 91.69 82 ARG A O 1
ATOM 637 N N . MET A 1 83 ? 3.390 8.182 10.187 1.00 92.00 83 MET A N 1
ATOM 638 C CA . MET A 1 83 ? 2.457 9.307 10.178 1.00 92.00 83 MET A CA 1
ATOM 639 C C . MET A 1 83 ? 2.400 9.979 8.809 1.00 92.00 83 MET A C 1
ATOM 641 O O . MET A 1 83 ? 1.318 10.375 8.384 1.00 92.00 83 MET A O 1
ATOM 645 N N . GLN A 1 84 ? 3.534 10.094 8.116 1.00 90.00 84 GLN A N 1
ATOM 646 C CA . GLN A 1 84 ? 3.560 10.620 6.757 1.00 90.00 84 GLN A CA 1
ATOM 647 C C . GLN A 1 84 ? 2.809 9.699 5.791 1.00 90.00 84 GLN A C 1
ATOM 649 O O . GLN A 1 84 ? 1.929 10.173 5.084 1.00 90.00 84 GLN A O 1
ATOM 654 N N . PHE A 1 85 ? 3.061 8.387 5.847 1.00 91.12 85 PHE A N 1
ATOM 655 C CA . PHE A 1 85 ? 2.327 7.405 5.046 1.00 91.12 85 PHE A CA 1
ATOM 656 C C . PHE A 1 85 ? 0.811 7.524 5.244 1.00 91.12 85 PHE A C 1
ATOM 658 O O . PHE A 1 85 ? 0.070 7.616 4.272 1.00 91.12 85 PHE A O 1
ATOM 665 N N . LEU A 1 86 ? 0.345 7.605 6.495 1.00 91.88 86 LEU A N 1
ATOM 666 C CA . LEU A 1 86 ? -1.077 7.790 6.786 1.00 91.88 86 LEU A CA 1
ATOM 667 C C . LEU A 1 86 ? -1.611 9.133 6.264 1.00 91.88 86 LEU A C 1
ATOM 669 O O . LEU A 1 86 ? -2.735 9.187 5.785 1.00 91.88 86 LEU A O 1
ATOM 673 N N . LYS A 1 87 ? -0.840 10.223 6.329 1.00 90.69 87 LYS A N 1
ATOM 674 C CA . LYS A 1 87 ? -1.269 11.530 5.795 1.00 90.69 87 LYS A CA 1
ATOM 675 C C . LYS A 1 87 ? -1.416 11.536 4.275 1.00 90.69 87 LYS A C 1
ATOM 677 O O . LYS A 1 87 ? -2.250 12.287 3.773 1.00 90.69 87 LYS A O 1
ATOM 682 N N . ASP A 1 88 ? -0.619 10.730 3.583 1.00 90.44 88 ASP A N 1
ATOM 683 C CA . ASP A 1 88 ? -0.608 10.655 2.123 1.00 90.44 88 ASP A CA 1
ATOM 684 C C . ASP A 1 88 ? -1.753 9.789 1.569 1.00 90.44 88 ASP A C 1
ATOM 686 O O . ASP A 1 88 ? -2.098 9.907 0.393 1.00 90.44 88 ASP A O 1
ATOM 690 N N . LEU A 1 89 ? -2.382 8.955 2.407 1.00 93.25 89 LEU A N 1
ATOM 691 C CA . LEU A 1 89 ? -3.512 8.127 1.993 1.00 93.25 89 LEU A CA 1
ATOM 692 C C . LEU A 1 89 ? -4.738 8.971 1.596 1.00 93.25 89 LEU A C 1
ATOM 694 O O . LEU A 1 89 ? -5.048 9.985 2.236 1.00 93.25 89 LEU A O 1
ATOM 698 N N . PRO A 1 90 ? -5.525 8.515 0.601 1.00 94.44 90 PRO A N 1
ATOM 699 C CA . PRO A 1 90 ? -6.797 9.132 0.266 1.00 94.44 90 PRO A CA 1
ATOM 700 C C . PRO A 1 90 ? -7.720 9.216 1.482 1.00 94.44 90 PRO A C 1
ATOM 702 O O . PRO A 1 90 ? -7.860 8.264 2.251 1.00 94.44 90 PRO A O 1
ATOM 705 N N . ARG A 1 91 ? -8.428 10.343 1.622 1.00 93.94 91 ARG A N 1
ATOM 706 C CA . ARG A 1 91 ? -9.399 10.547 2.711 1.00 93.94 91 ARG A CA 1
ATOM 707 C C . ARG A 1 91 ? -10.437 9.421 2.843 1.00 93.94 91 ARG A C 1
ATOM 709 O O . ARG A 1 91 ? -10.696 9.049 3.985 1.00 93.94 91 ARG A O 1
ATOM 716 N N . PRO A 1 92 ? -10.998 8.855 1.754 1.00 93.62 92 PRO A N 1
ATOM 717 C CA . PRO A 1 92 ? -11.915 7.719 1.862 1.00 93.62 92 PRO A CA 1
ATOM 718 C C . PRO A 1 92 ? -11.257 6.487 2.492 1.00 93.62 92 PRO A C 1
ATOM 720 O O . PRO A 1 92 ? -11.805 5.915 3.426 1.00 93.62 92 PRO A O 1
ATOM 723 N N . VAL A 1 93 ? -10.038 6.149 2.061 1.00 93.44 93 VAL A N 1
ATOM 724 C CA . VAL A 1 93 ? -9.274 5.005 2.586 1.00 93.44 93 VAL A CA 1
ATOM 725 C C . VAL A 1 93 ? -8.944 5.198 4.066 1.00 93.44 93 VAL A C 1
ATOM 727 O O . VAL A 1 93 ? -9.064 4.266 4.854 1.00 93.44 93 VAL A O 1
ATOM 730 N N . LEU A 1 94 ? -8.598 6.422 4.478 1.00 93.75 94 LEU A N 1
ATOM 731 C CA . LEU A 1 94 ? -8.392 6.746 5.893 1.00 93.75 94 LEU A CA 1
ATOM 732 C C . LEU A 1 94 ? -9.661 6.611 6.734 1.00 93.75 94 LEU A C 1
ATOM 734 O O . LEU A 1 94 ? -9.580 6.183 7.883 1.00 93.75 94 LEU A O 1
ATOM 738 N N . ALA A 1 95 ? -10.814 7.002 6.191 1.00 94.69 95 ALA A N 1
ATOM 739 C CA . ALA A 1 95 ? -12.087 6.869 6.886 1.00 94.69 95 ALA A CA 1
ATOM 740 C C . ALA A 1 95 ? -12.460 5.391 7.076 1.00 94.69 95 ALA A C 1
ATOM 742 O O . ALA A 1 95 ? -12.830 5.003 8.181 1.00 94.69 95 ALA A O 1
ATOM 743 N N . GLU A 1 96 ? -12.290 4.567 6.039 1.00 94.19 96 GLU A N 1
ATOM 744 C CA . GLU A 1 96 ? -12.490 3.115 6.122 1.00 94.19 96 GLU A CA 1
ATOM 745 C C . GLU A 1 96 ? -11.548 2.485 7.155 1.00 94.19 96 GLU A C 1
ATOM 747 O O . GLU A 1 96 ? -12.006 1.800 8.068 1.00 94.19 96 GLU A O 1
ATOM 752 N N . LEU A 1 97 ? -10.251 2.807 7.092 1.00 93.31 97 LEU A N 1
ATOM 753 C CA . LEU A 1 97 ? -9.256 2.332 8.054 1.00 93.31 97 LEU A CA 1
ATOM 754 C C . LEU A 1 97 ? -9.616 2.721 9.495 1.00 93.31 97 LEU A C 1
ATOM 756 O O . LEU A 1 97 ? -9.465 1.926 10.421 1.00 93.31 97 LEU A O 1
ATOM 760 N N . PHE A 1 98 ? -10.102 3.945 9.703 1.00 93.81 98 PHE A N 1
ATOM 761 C CA . PHE A 1 98 ? -10.523 4.410 11.020 1.00 93.81 98 PHE A CA 1
ATOM 762 C C . PHE A 1 98 ? -11.727 3.631 11.556 1.00 93.81 98 PHE A C 1
ATOM 764 O O . PHE A 1 98 ? -11.741 3.278 12.738 1.00 93.81 98 PHE A O 1
ATOM 771 N N . GLU A 1 99 ? -12.718 3.336 10.713 1.00 94.44 99 GLU A N 1
ATOM 772 C CA . GLU A 1 99 ? -13.862 2.509 11.106 1.00 94.44 99 GLU A CA 1
ATOM 773 C C . GLU A 1 99 ? -13.455 1.057 11.389 1.00 94.44 99 GLU A C 1
ATOM 775 O O . GLU A 1 99 ? -13.927 0.478 12.368 1.00 94.44 99 GLU A O 1
ATOM 780 N N . GLU A 1 100 ? -12.517 0.491 10.626 1.00 91.88 100 GLU A N 1
ATOM 781 C CA . GLU A 1 100 ? -11.964 -0.838 10.910 1.00 91.88 100 GLU A CA 1
ATOM 782 C C . GLU A 1 100 ? -11.237 -0.883 12.263 1.00 91.88 100 GLU A C 1
ATOM 784 O O . GLU A 1 100 ? -11.481 -1.780 13.071 1.00 91.88 100 GLU A O 1
ATOM 789 N N . ILE A 1 101 ? -10.404 0.119 12.568 1.00 91.31 101 ILE A N 1
ATOM 790 C CA . ILE A 1 101 ? -9.720 0.221 13.867 1.00 91.31 101 ILE A CA 1
ATOM 791 C C . ILE A 1 101 ? -10.734 0.377 15.006 1.00 91.31 101 ILE A C 1
ATOM 793 O O . ILE A 1 101 ? -10.613 -0.280 16.040 1.00 91.31 101 ILE A O 1
ATOM 797 N N . LYS A 1 102 ? -11.760 1.218 14.834 1.00 93.44 102 LYS A N 1
ATOM 798 C CA . LYS A 1 102 ? -12.838 1.354 15.826 1.00 93.44 102 LYS A CA 1
ATOM 799 C C . LYS A 1 102 ? -13.570 0.042 16.068 1.00 93.44 102 LYS A C 1
ATOM 801 O O . LYS A 1 102 ? -13.935 -0.226 17.209 1.00 93.44 102 LYS A O 1
ATOM 806 N N . ALA A 1 103 ? -13.839 -0.724 15.013 1.00 90.69 103 ALA A N 1
ATOM 807 C CA . ALA A 1 103 ? -14.505 -2.013 15.128 1.00 90.69 103 ALA A CA 1
ATOM 808 C C . ALA A 1 103 ? -13.648 -2.998 15.933 1.00 90.69 103 ALA A C 1
ATOM 810 O O . ALA A 1 103 ? -14.175 -3.639 16.839 1.00 90.69 103 ALA A O 1
ATOM 811 N N . LEU A 1 104 ? -12.333 -3.039 15.683 1.00 86.94 104 LEU A N 1
ATOM 812 C CA . LEU A 1 104 ? -11.398 -3.857 16.462 1.00 86.94 104 LEU A CA 1
ATOM 813 C C . LEU A 1 104 ? -11.355 -3.472 17.944 1.00 86.94 104 LEU A C 1
ATOM 815 O O . LEU A 1 104 ? -11.275 -4.349 18.788 1.00 86.94 104 LEU A O 1
ATOM 819 N N . LEU A 1 105 ? -11.421 -2.180 18.273 1.00 87.69 105 LEU A N 1
ATOM 820 C CA . LEU A 1 105 ? -11.394 -1.713 19.668 1.00 87.69 105 LEU A CA 1
ATOM 821 C C . LEU A 1 105 ? -12.692 -1.990 20.444 1.00 87.69 105 LEU A C 1
ATOM 823 O O . LEU A 1 105 ? -12.715 -1.833 21.663 1.00 87.69 105 LEU A O 1
ATOM 827 N N . LYS A 1 106 ? -13.784 -2.324 19.747 1.00 85.12 106 LYS A N 1
ATOM 828 C CA . LYS A 1 106 ? -15.077 -2.679 20.353 1.00 85.12 106 LYS A CA 1
ATOM 829 C C . LYS A 1 106 ? -15.266 -4.189 20.525 1.00 85.12 106 LYS A C 1
ATOM 831 O O . LYS A 1 106 ? -16.221 -4.575 21.198 1.00 85.12 106 LYS A O 1
ATOM 836 N N . ALA A 1 107 ? -14.435 -4.995 19.866 1.00 65.81 107 ALA A N 1
ATOM 837 C CA . ALA A 1 107 ? -14.412 -6.451 19.975 1.00 65.81 107 ALA A CA 1
ATOM 838 C C . ALA A 1 107 ? -13.607 -6.885 21.207 1.00 65.81 107 ALA A C 1
ATOM 840 O O . ALA A 1 107 ? -14.004 -7.903 21.814 1.00 65.81 107 ALA A O 1
#

Foldseek 3Di:
DDPPPLDDQPLQADPPDQKDFLVVNCVSQVHDSVVVVVCVVVVLFDWDFPDDPPDPDTRTIGGRSSSSSSVVCQCVDPPVSVVVSLVRGDPVSNVSVVVVVVVVVVD

Secondary structure (DSSP, 8-state):
---------GGG--TT-SEEEHHHHHHHHT--HHHHHHHHHTTSS--EE---TT-SS--EEEEHHHHHHHHHHHHSS-HHHHHHHHHHS-HHHHHHHHHHHHHHHH-